Protein AF-A0A7W1NAF0-F1 (afdb_monomer_lite)

Sequence (43 aa):
MQRTLDVDLGAHRYPIHIGSGLLARAGALIAPTIGRGRVLVVA

Structure (mmCIF, N/CA/C/O backbone):
data_AF-A0A7W1NAF0-F1
#
_entry.id   AF-A0A7W1NAF0-F1
#
loop_
_atom_site.group_PDB
_atom_site.id
_atom_site.type_symbol
_atom_site.label_atom_id
_atom_site.label_alt_id
_atom_site.label_comp_id
_atom_site.label_asym_id
_atom_site.label_entity_id
_atom_site.label_seq_id
_atom_site.pdbx_PDB_ins_code
_atom_site.Cartn_x
_atom_site.Cartn_y
_atom_site.Cartn_z
_atom_site.occupancy
_atom_site.B_iso_or_equiv
_atom_site.auth_seq_id
_atom_site.auth_comp_id
_atom_site.auth_asym_id
_atom_site.auth_atom_id
_atom_site.pdbx_PDB_model_num
ATOM 1 N N . MET A 1 1 ? -10.151 13.767 -2.097 1.00 76.12 1 MET A N 1
ATOM 2 C CA . MET A 1 1 ? -8.995 13.774 -3.021 1.00 76.12 1 MET A CA 1
ATOM 3 C C . MET A 1 1 ? -8.036 12.665 -2.619 1.00 76.12 1 MET A C 1
ATOM 5 O O . MET A 1 1 ? -7.866 12.444 -1.427 1.00 76.12 1 MET A O 1
ATOM 9 N N . GLN A 1 2 ? -7.452 11.968 -3.593 1.00 90.94 2 GLN A N 1
ATOM 10 C CA . GLN A 1 2 ? -6.467 10.902 -3.388 1.00 90.94 2 GLN A CA 1
ATOM 11 C C . GLN A 1 2 ? -5.250 11.193 -4.272 1.00 90.94 2 GLN A C 1
ATOM 13 O O . GLN A 1 2 ? -5.424 11.618 -5.412 1.00 90.94 2 GLN A O 1
ATOM 18 N N . ARG A 1 3 ? -4.038 10.944 -3.767 1.00 96.38 3 ARG A N 1
ATOM 19 C CA . ARG A 1 3 ? -2.805 10.939 -4.566 1.00 96.38 3 ARG A CA 1
ATOM 20 C C . ARG A 1 3 ? -1.924 9.748 -4.200 1.00 96.38 3 ARG A C 1
ATOM 22 O O . ARG A 1 3 ? -2.014 9.235 -3.085 1.00 96.38 3 ARG A O 1
ATOM 29 N N . THR A 1 4 ? -1.056 9.352 -5.121 1.00 97.00 4 THR A N 1
ATOM 30 C CA . THR A 1 4 ? -0.005 8.358 -4.877 1.00 97.00 4 THR A CA 1
ATOM 31 C C . THR A 1 4 ? 1.346 9.039 -5.046 1.00 97.00 4 THR A C 1
ATOM 33 O O . THR A 1 4 ? 1.533 9.793 -5.998 1.00 97.00 4 THR A O 1
ATOM 36 N N . LEU A 1 5 ? 2.257 8.805 -4.107 1.00 97.44 5 LEU A N 1
ATOM 37 C CA . LEU A 1 5 ? 3.661 9.185 -4.217 1.00 97.44 5 LEU A CA 1
ATOM 38 C C . LEU A 1 5 ? 4.477 7.916 -4.439 1.00 97.44 5 LEU A C 1
ATOM 40 O O . LEU A 1 5 ? 4.470 7.041 -3.578 1.00 97.44 5 LEU A O 1
ATOM 44 N N . ASP A 1 6 ? 5.185 7.830 -5.557 1.00 97.19 6 ASP A N 1
ATOM 45 C CA . ASP A 1 6 ? 6.165 6.769 -5.765 1.00 97.19 6 ASP A CA 1
ATOM 46 C C . ASP A 1 6 ? 7.479 7.158 -5.095 1.00 97.19 6 ASP A C 1
ATOM 48 O O . ASP A 1 6 ? 8.075 8.185 -5.422 1.00 97.19 6 ASP A O 1
ATOM 52 N N . VAL A 1 7 ? 7.926 6.336 -4.151 1.00 97.88 7 VAL A N 1
ATOM 53 C CA . VAL A 1 7 ? 9.217 6.508 -3.491 1.00 97.88 7 VAL A CA 1
ATOM 54 C C . VAL A 1 7 ? 10.248 5.695 -4.256 1.00 97.88 7 VAL A C 1
ATOM 56 O O . VAL A 1 7 ? 10.152 4.469 -4.309 1.00 97.88 7 VAL A O 1
ATOM 59 N N . ASP A 1 8 ? 11.230 6.367 -4.847 1.00 97.12 8 ASP A N 1
ATOM 60 C CA . ASP A 1 8 ? 12.314 5.708 -5.569 1.00 97.12 8 ASP A CA 1
ATOM 61 C C . ASP A 1 8 ? 13.493 5.408 -4.633 1.00 97.12 8 ASP A C 1
ATOM 63 O O . ASP A 1 8 ? 14.226 6.305 -4.220 1.00 97.12 8 ASP A O 1
ATOM 67 N N . LEU A 1 9 ? 13.645 4.130 -4.277 1.00 97.38 9 LEU A N 1
ATOM 68 C CA . LEU A 1 9 ? 14.765 3.592 -3.494 1.00 97.38 9 LEU A CA 1
ATOM 69 C C . LEU A 1 9 ? 15.470 2.471 -4.276 1.00 97.38 9 LEU A C 1
ATOM 71 O O . LEU A 1 9 ? 15.895 1.463 -3.703 1.00 97.38 9 LEU A O 1
ATOM 75 N N . GLY A 1 10 ? 15.524 2.597 -5.607 1.00 96.75 10 GLY A N 1
ATOM 76 C CA . GLY A 1 10 ? 16.066 1.570 -6.492 1.00 96.75 10 GLY A CA 1
ATOM 77 C C . GLY A 1 10 ? 15.255 0.276 -6.413 1.00 96.75 10 GLY A C 1
ATOM 78 O O . GLY A 1 10 ? 14.050 0.266 -6.662 1.00 96.75 10 GLY A O 1
ATOM 79 N N . ALA A 1 11 ? 15.903 -0.828 -6.025 1.00 95.75 11 ALA A N 1
ATOM 80 C CA . ALA A 1 11 ? 15.254 -2.139 -5.903 1.00 95.75 11 ALA A CA 1
ATOM 81 C C . ALA A 1 11 ? 14.112 -2.174 -4.867 1.00 95.75 11 ALA A C 1
ATOM 83 O O . ALA A 1 11 ? 13.270 -3.067 -4.913 1.00 95.75 11 ALA A O 1
ATOM 84 N N . HIS A 1 12 ? 14.065 -1.202 -3.952 1.00 95.31 12 HIS A N 1
ATOM 85 C CA . HIS A 1 12 ? 13.043 -1.087 -2.913 1.00 95.31 12 HIS A CA 1
ATOM 86 C C . HIS A 1 12 ? 12.008 0.003 -3.211 1.00 95.31 12 HIS A C 1
ATOM 88 O O . HIS A 1 12 ? 11.445 0.573 -2.283 1.00 95.31 12 HIS A O 1
ATOM 94 N N . ARG A 1 13 ? 11.762 0.339 -4.482 1.00 96.56 13 ARG A N 1
ATOM 95 C CA . ARG A 1 13 ? 10.705 1.288 -4.861 1.00 96.56 13 ARG A CA 1
ATOM 96 C C . ARG A 1 13 ? 9.323 0.814 -4.388 1.00 96.56 13 ARG A C 1
ATOM 98 O O . ARG A 1 13 ? 8.972 -0.349 -4.579 1.00 96.56 13 ARG A O 1
ATOM 105 N N . TYR A 1 14 ? 8.514 1.724 -3.836 1.00 95.88 14 TYR A N 1
ATOM 106 C CA . TYR A 1 14 ? 7.128 1.435 -3.436 1.00 95.88 14 TYR A CA 1
ATOM 107 C C . TYR A 1 14 ? 6.203 2.665 -3.524 1.00 95.88 14 TYR A C 1
ATOM 109 O O . TYR A 1 14 ? 6.671 3.802 -3.421 1.00 95.88 14 TYR A O 1
ATOM 117 N N . PRO A 1 15 ? 4.883 2.459 -3.692 1.00 96.50 15 PRO A N 1
ATOM 118 C CA . PRO A 1 15 ? 3.900 3.536 -3.661 1.00 96.50 15 PRO A CA 1
ATOM 119 C C . PRO A 1 15 ? 3.437 3.863 -2.231 1.00 96.50 15 PRO A C 1
ATOM 121 O O . PRO A 1 15 ? 3.176 2.973 -1.423 1.00 96.50 15 PRO A O 1
ATOM 124 N N . ILE A 1 16 ? 3.234 5.149 -1.942 1.00 96.50 16 ILE A N 1
ATOM 125 C CA . ILE A 1 16 ? 2.495 5.640 -0.772 1.00 96.50 16 ILE A CA 1
ATOM 126 C C . ILE A 1 16 ? 1.151 6.188 -1.250 1.00 96.50 16 ILE A C 1
ATOM 128 O O . ILE A 1 16 ? 1.093 7.186 -1.972 1.00 96.50 16 ILE A O 1
ATOM 132 N N . HIS A 1 17 ? 0.056 5.564 -0.817 1.00 96.06 17 HIS A N 1
ATOM 133 C CA . HIS A 1 17 ? -1.300 6.035 -1.100 1.00 96.06 17 HIS A CA 1
ATOM 134 C C . HIS A 1 17 ? -1.771 7.011 -0.012 1.00 96.06 17 HIS A C 1
ATOM 136 O O . HIS A 1 17 ? -1.812 6.660 1.164 1.00 96.06 17 HIS A O 1
ATOM 142 N N . ILE A 1 18 ? -2.150 8.233 -0.403 1.00 96.62 18 ILE A N 1
ATOM 143 C CA . ILE A 1 18 ? -2.532 9.322 0.509 1.00 96.62 18 ILE A CA 1
ATOM 144 C C . ILE A 1 18 ? -3.938 9.810 0.158 1.00 96.62 18 ILE A C 1
ATOM 146 O O . ILE A 1 18 ? -4.203 10.231 -0.970 1.00 96.62 18 ILE A O 1
ATOM 150 N N . GLY A 1 19 ? -4.844 9.779 1.130 1.00 95.56 19 GLY A N 1
ATOM 151 C CA . GLY A 1 19 ? -6.226 10.219 0.963 1.00 95.56 19 GLY A CA 1
ATOM 152 C C . GLY A 1 19 ? -7.131 9.710 2.080 1.00 95.56 19 GLY A C 1
ATOM 153 O O . GLY A 1 19 ? -6.758 8.831 2.855 1.00 95.56 19 GLY A O 1
ATOM 154 N N . SER A 1 20 ? -8.339 10.259 2.156 1.00 95.56 20 SER A N 1
ATOM 155 C CA . SER A 1 20 ? -9.375 9.775 3.066 1.00 95.56 20 SER A CA 1
ATOM 156 C C . SER A 1 20 ? -10.028 8.490 2.539 1.00 95.56 20 SER A C 1
ATOM 158 O O . SER A 1 20 ? -10.102 8.262 1.332 1.00 95.56 20 SER A O 1
ATOM 160 N N . GLY A 1 21 ? -10.501 7.631 3.449 1.00 94.19 21 GLY A N 1
ATOM 161 C CA . GLY A 1 21 ? -11.268 6.425 3.101 1.00 94.19 21 GLY A CA 1
ATOM 162 C C . G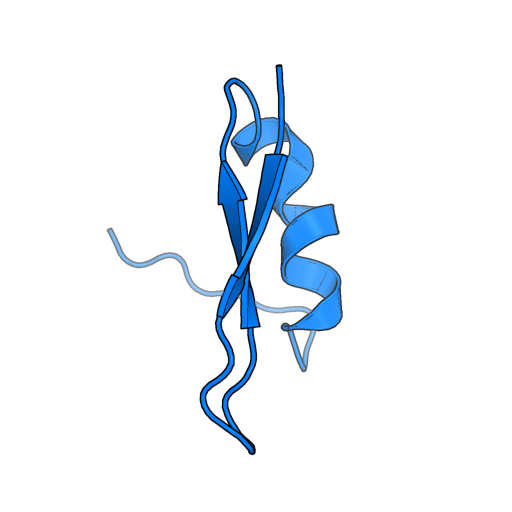LY A 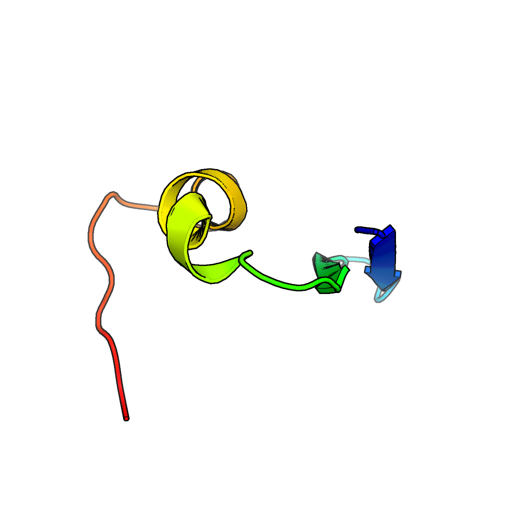1 21 ? -10.469 5.278 2.463 1.00 94.19 21 GLY A C 1
ATOM 163 O O . GLY A 1 21 ? -11.065 4.297 2.026 1.00 94.19 21 GLY A O 1
ATOM 164 N N . LEU A 1 22 ? -9.133 5.354 2.417 1.00 94.94 22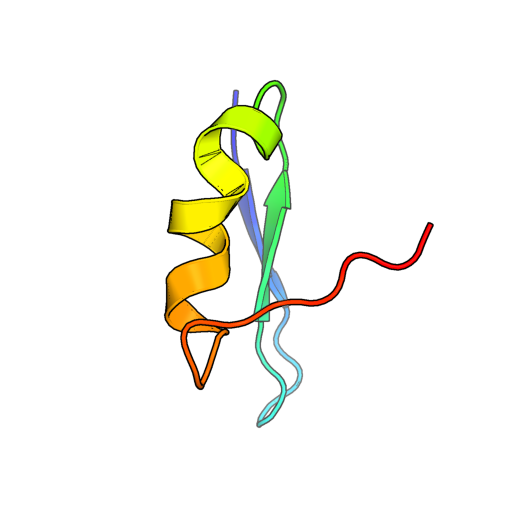 LEU A N 1
ATOM 165 C CA . LEU A 1 22 ? -8.299 4.347 1.746 1.00 94.94 22 LEU A CA 1
ATOM 166 C C . LEU A 1 22 ? -8.345 2.963 2.400 1.00 94.94 22 LEU A C 1
ATOM 168 O O . LEU A 1 22 ? -8.225 1.962 1.697 1.00 94.94 22 LEU A O 1
ATOM 172 N N . LEU A 1 23 ? -8.574 2.889 3.714 1.00 93.94 23 LEU A N 1
ATOM 173 C CA . LEU A 1 23 ? -8.642 1.611 4.430 1.00 93.94 23 LEU A CA 1
ATOM 174 C C . LEU A 1 23 ? -9.788 0.717 3.936 1.00 93.94 23 LEU A C 1
ATOM 176 O O . LEU A 1 23 ? -9.608 -0.493 3.840 1.00 93.94 23 LEU A O 1
ATOM 180 N N . ALA A 1 24 ? -10.913 1.298 3.503 1.00 95.62 24 ALA A N 1
ATOM 181 C CA . ALA A 1 24 ? -12.013 0.544 2.893 1.00 95.62 24 ALA A CA 1
ATOM 182 C C . ALA A 1 24 ? -11.604 -0.162 1.584 1.00 95.62 24 ALA A C 1
ATOM 184 O O . ALA A 1 24 ? -12.269 -1.091 1.136 1.00 95.62 24 ALA A O 1
ATOM 185 N N . ARG A 1 25 ? -10.493 0.269 0.970 1.00 93.38 25 ARG A N 1
ATOM 186 C CA . ARG A 1 25 ? -9.911 -0.289 -0.257 1.00 93.3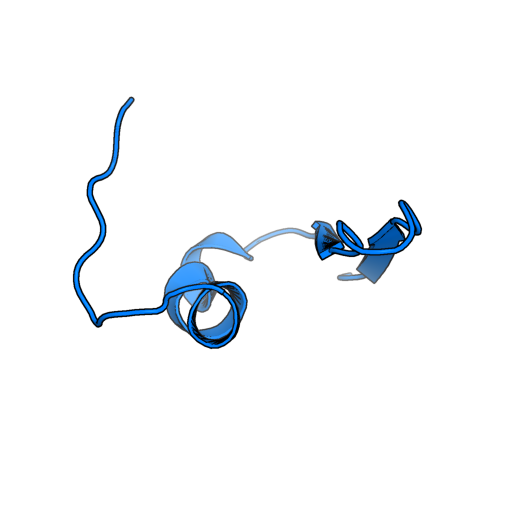8 25 ARG A CA 1
ATOM 187 C C . ARG A 1 25 ? -8.558 -0.966 -0.011 1.00 93.38 25 ARG A C 1
ATOM 189 O O . ARG A 1 25 ? -7.890 -1.325 -0.980 1.00 93.38 25 ARG A O 1
ATOM 196 N N . ALA A 1 26 ? -8.150 -1.156 1.249 1.00 91.38 26 ALA A N 1
ATOM 197 C CA . ALA A 1 26 ? -6.812 -1.631 1.605 1.00 91.38 26 ALA A CA 1
ATOM 198 C C . ALA A 1 26 ? -6.453 -2.946 0.904 1.00 91.38 26 ALA A C 1
ATOM 200 O O . ALA A 1 26 ? -5.369 -3.041 0.342 1.00 91.38 26 ALA A O 1
ATOM 201 N N . GLY A 1 27 ? -7.379 -3.911 0.847 1.00 91.56 27 GLY A N 1
ATOM 202 C CA . GLY A 1 27 ? -7.144 -5.201 0.190 1.00 91.56 27 GLY A CA 1
ATOM 203 C C . GLY A 1 27 ? -6.703 -5.073 -1.272 1.00 91.56 27 GLY A C 1
ATOM 204 O O . GLY A 1 27 ? -5.742 -5.717 -1.676 1.00 91.56 27 GLY A O 1
ATOM 205 N N . ALA A 1 28 ? -7.341 -4.192 -2.049 1.00 92.38 28 ALA A N 1
ATOM 206 C CA . ALA A 1 28 ? -6.969 -3.961 -3.446 1.00 92.38 28 ALA A CA 1
ATOM 207 C C . ALA A 1 28 ? -5.631 -3.216 -3.584 1.00 92.38 28 ALA A C 1
ATOM 209 O O . ALA A 1 28 ? -4.887 -3.465 -4.527 1.00 92.38 28 ALA A O 1
ATOM 210 N N . LEU A 1 29 ? -5.325 -2.312 -2.649 1.00 93.94 29 LEU A N 1
ATOM 211 C CA . LEU A 1 29 ? -4.095 -1.516 -2.669 1.00 93.94 29 LEU A CA 1
ATOM 212 C C . LEU A 1 29 ? -2.862 -2.340 -2.286 1.00 93.94 29 LEU A C 1
ATOM 214 O O . LEU A 1 29 ? -1.798 -2.136 -2.860 1.00 93.94 29 LEU A O 1
ATOM 218 N N . ILE A 1 30 ? -3.001 -3.277 -1.346 1.00 93.31 30 ILE A N 1
ATOM 219 C CA . ILE A 1 30 ? -1.891 -4.137 -0.919 1.00 93.31 30 ILE A CA 1
ATOM 220 C C . ILE A 1 30 ? -1.767 -5.409 -1.763 1.00 93.31 30 ILE A C 1
ATOM 222 O O . ILE A 1 30 ? -0.710 -6.019 -1.762 1.00 93.31 30 ILE A O 1
ATOM 226 N N . ALA A 1 31 ? -2.797 -5.827 -2.509 1.00 92.88 31 ALA A N 1
ATOM 227 C CA . ALA A 1 31 ? -2.744 -7.061 -3.304 1.00 92.88 31 ALA A CA 1
ATOM 228 C C . ALA A 1 31 ? -1.468 -7.216 -4.167 1.00 92.88 31 ALA A C 1
ATOM 230 O O . ALA A 1 31 ? -0.907 -8.311 -4.161 1.00 92.88 31 ALA A O 1
ATOM 231 N N . PRO A 1 32 ? -0.940 -6.166 -4.835 1.00 91.88 32 PRO A N 1
ATOM 232 C CA . PRO A 1 32 ? 0.299 -6.273 -5.611 1.00 91.88 32 PRO A CA 1
ATOM 233 C C . PRO A 1 32 ? 1.564 -6.537 -4.778 1.00 91.88 32 PRO A C 1
ATOM 235 O O . PRO A 1 32 ? 2.557 -7.004 -5.328 1.00 91.88 32 PRO A O 1
ATOM 238 N N . THR A 1 33 ? 1.562 -6.226 -3.477 1.00 90.69 33 THR A N 1
ATOM 239 C CA . THR A 1 33 ? 2.722 -6.404 -2.581 1.00 90.69 33 THR A CA 1
ATOM 240 C C . THR A 1 33 ? 2.662 -7.696 -1.767 1.00 90.69 33 THR A C 1
ATOM 242 O O . THR A 1 33 ? 3.650 -8.089 -1.146 1.00 90.69 33 THR A O 1
ATOM 245 N N . ILE A 1 34 ? 1.524 -8.389 -1.771 1.00 90.81 34 ILE A N 1
ATOM 246 C CA . ILE A 1 34 ? 1.304 -9.595 -0.981 1.00 90.81 34 ILE A CA 1
ATOM 247 C C . ILE A 1 34 ? 1.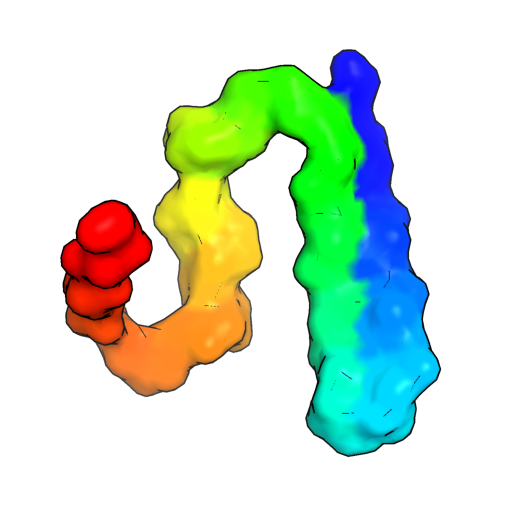652 -10.844 -1.805 1.00 90.81 34 ILE A C 1
ATOM 249 O O . ILE A 1 34 ? 0.915 -11.256 -2.695 1.00 90.81 34 ILE A O 1
ATOM 253 N N . GLY A 1 35 ? 2.765 -11.505 -1.467 1.00 85.25 35 GLY A N 1
ATOM 254 C CA . GLY A 1 35 ? 3.225 -12.712 -2.175 1.00 85.25 35 GLY A CA 1
ATOM 255 C C . GLY A 1 35 ? 2.369 -13.972 -1.951 1.00 85.25 35 GLY A C 1
ATOM 256 O O . GLY A 1 35 ? 2.500 -14.948 -2.687 1.00 85.25 35 GLY A O 1
ATOM 257 N N . ARG A 1 36 ? 1.505 -13.987 -0.925 1.00 85.25 36 ARG A N 1
ATOM 258 C CA . ARG A 1 36 ? 0.564 -15.079 -0.598 1.00 85.25 36 ARG A CA 1
ATOM 259 C C . ARG A 1 36 ? -0.678 -14.502 0.070 1.00 85.25 36 ARG A C 1
ATOM 261 O O . ARG A 1 36 ? -0.532 -13.623 0.898 1.00 85.25 36 ARG A O 1
ATOM 268 N N . GLY A 1 37 ? -1.870 -15.050 -0.162 1.00 86.62 37 GLY A N 1
ATOM 269 C CA . GLY A 1 37 ? -3.149 -14.506 0.343 1.00 86.62 37 GLY A CA 1
ATOM 270 C C . GLY A 1 37 ? -3.401 -14.539 1.864 1.00 86.62 37 GLY A C 1
ATOM 271 O O . GLY A 1 37 ? -4.552 -14.639 2.274 1.00 86.62 37 GLY A O 1
ATOM 272 N N . ARG A 1 38 ? -2.368 -14.505 2.714 1.00 90.88 38 ARG A N 1
ATOM 273 C CA . ARG A 1 38 ? -2.479 -14.417 4.178 1.00 90.88 38 ARG A CA 1
ATOM 274 C C . ARG A 1 38 ? -1.660 -13.234 4.690 1.00 90.88 38 ARG A C 1
ATOM 276 O O . ARG A 1 38 ? -0.502 -13.086 4.315 1.00 90.88 38 ARG A O 1
ATOM 283 N N . VAL A 1 39 ? -2.259 -12.436 5.571 1.00 92.06 39 VAL A N 1
ATOM 284 C CA . VAL A 1 39 ? -1.656 -11.252 6.201 1.00 92.06 39 VAL A CA 1
ATOM 285 C C . VAL A 1 39 ? -1.936 -11.310 7.702 1.00 92.06 39 VAL A C 1
ATOM 287 O O . VAL A 1 39 ? -3.034 -11.691 8.102 1.00 92.06 39 VAL A O 1
ATOM 290 N N . LEU A 1 40 ? -0.954 -10.939 8.523 1.00 94.31 40 LEU A N 1
ATOM 291 C CA . LEU A 1 40 ? -1.115 -10.752 9.965 1.00 94.31 40 LEU A CA 1
ATOM 292 C C . LEU A 1 40 ? -1.157 -9.251 10.264 1.00 94.31 40 LEU A C 1
ATOM 294 O O . LEU A 1 40 ? -0.251 -8.524 9.862 1.00 94.31 40 LEU A O 1
ATOM 298 N N . VAL A 1 41 ? -2.189 -8.797 10.971 1.00 93.12 41 VAL A N 1
ATOM 299 C CA . VAL A 1 41 ? -2.269 -7.422 11.477 1.00 93.12 41 VAL A CA 1
ATOM 300 C C . VAL A 1 41 ? -1.618 -7.384 12.856 1.00 93.12 41 VAL A C 1
ATOM 302 O O . VAL A 1 41 ? -2.028 -8.127 13.744 1.00 93.12 41 VAL A O 1
ATOM 305 N N . VAL A 1 42 ? -0.609 -6.530 13.022 1.00 95.69 42 VAL A N 1
ATOM 306 C CA . VAL A 1 42 ? 0.027 -6.234 14.312 1.00 95.69 42 VAL A CA 1
ATOM 307 C C . VAL A 1 42 ? -0.343 -4.799 14.667 1.00 95.69 42 VAL A C 1
ATOM 309 O O . VAL A 1 42 ? -0.140 -3.907 13.842 1.00 95.69 42 VAL A O 1
ATOM 312 N N . ALA A 1 43 ? -0.936 -4.609 15.843 1.00 85.44 43 ALA A N 1
ATOM 313 C CA . ALA A 1 43 ? -1.426 -3.325 16.336 1.00 85.44 43 ALA A CA 1
ATOM 314 C C . ALA A 1 43 ? -0.726 -2.954 17.643 1.00 85.44 43 ALA A C 1
ATOM 316 O O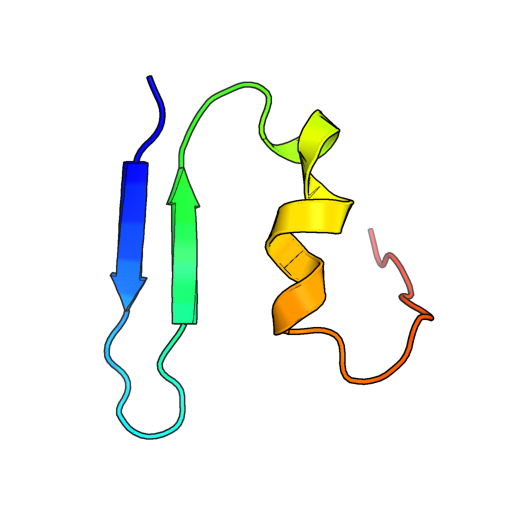 . ALA A 1 43 ? -0.445 -3.888 18.430 1.00 85.44 43 ALA A O 1
#

Foldseek 3Di:
DKDWDWDDPPVPIDIDIDDPPCVVVVCVRCVVVDPDPDDDDDD

Secondary structure (DSSP, 8-state):
-EEEEEE--GGG-EEEEEETTGGGGHHHHHGGG-SSS------

pLDDT: mean 93.35, std 4.26, range [76.12, 97.88]

Radius of gyration: 11.95 Å; chains: 1; bounding box: 28×29×23 Å